Protein AF-A0A529R6E5-F1 (afdb_monomer)

Foldseek 3Di:
DVVVVVVCCVPPVPDDDDDPPDDDADDPPQFKDQDDDDPCDYCNVPCVVVRMDTDD

Mean predicted aligned error: 5.38 Å

Solvent-accessible surface area (backbone atoms only — not comparable to full-atom values): 3803 Å² total; per-residue (Å²): 105,76,65,58,53,51,49,47,43,72,76,70,60,69,88,82,80,88,72,90,85,74,77,84,77,88,75,61,76,84,51,43,42,70,81,56,93,40,96,87,34,57,53,42,57,69,41,43,82,81,60,39,46,76,58,131

Structure (mmCIF, N/CA/C/O backbone):
data_AF-A0A529R6E5-F1
#
_entry.id   AF-A0A529R6E5-F1
#
loop_
_atom_site.group_PDB
_atom_site.id
_atom_site.type_symbol
_atom_site.label_atom_id
_atom_site.label_alt_id
_atom_site.label_comp_id
_atom_site.label_asym_id
_atom_site.label_entity_id
_atom_site.label_seq_id
_atom_site.pdbx_PDB_ins_code
_atom_site.Cartn_x
_atom_site.Cartn_y
_atom_site.Cartn_z
_atom_site.occupancy
_atom_site.B_iso_or_equiv
_atom_site.auth_seq_id
_atom_site.auth_comp_id
_atom_site.auth_asym_id
_atom_site.auth_atom_id
_atom_site.pdbx_PDB_model_num
ATOM 1 N N . ILE A 1 1 ? -1.286 -0.369 -27.490 1.00 93.38 1 ILE A N 1
ATOM 2 C CA . ILE A 1 1 ? -0.741 0.823 -26.791 1.00 93.38 1 ILE A CA 1
ATOM 3 C C . ILE A 1 1 ? 0.034 0.432 -25.531 1.00 93.38 1 ILE A C 1
ATOM 5 O O . ILE A 1 1 ? 1.246 0.350 -25.632 1.00 93.38 1 ILE A O 1
ATOM 9 N N . TYR A 1 2 ? -0.592 0.120 -24.380 1.00 96.25 2 TYR A N 1
ATOM 10 C CA . TYR A 1 2 ? 0.167 -0.191 -23.145 1.00 96.25 2 TYR A CA 1
ATOM 11 C C . TYR A 1 2 ? 1.137 -1.370 -23.289 1.00 96.25 2 TYR A C 1
ATOM 13 O O . TYR A 1 2 ? 2.243 -1.326 -22.760 1.00 96.25 2 TYR A O 1
ATOM 21 N N . ARG A 1 3 ? 0.754 -2.405 -24.051 1.00 95.88 3 ARG A N 1
ATOM 22 C CA . ARG A 1 3 ? 1.655 -3.516 -24.376 1.00 95.88 3 ARG A CA 1
ATOM 23 C C . ARG A 1 3 ? 2.863 -3.045 -25.181 1.00 95.88 3 ARG A C 1
ATOM 25 O O . ARG A 1 3 ? 3.978 -3.372 -24.811 1.00 95.88 3 ARG A O 1
ATOM 32 N N . ASP A 1 4 ? 2.645 -2.282 -26.242 1.00 96.75 4 ASP A N 1
ATOM 33 C CA . ASP A 1 4 ? 3.713 -1.825 -27.139 1.00 96.75 4 ASP A CA 1
ATOM 34 C C . ASP A 1 4 ? 4.706 -0.924 -26.396 1.00 96.75 4 ASP A C 1
ATOM 36 O O . ASP A 1 4 ? 5.914 -1.097 -26.514 1.00 96.75 4 ASP A O 1
ATOM 40 N N . MET A 1 5 ? 4.199 -0.041 -25.531 1.00 95.38 5 MET A N 1
ATOM 41 C CA . MET A 1 5 ? 5.026 0.792 -24.652 1.00 95.38 5 MET A CA 1
ATOM 42 C C . MET A 1 5 ? 5.824 -0.043 -23.641 1.00 95.38 5 MET A C 1
ATOM 44 O O . MET A 1 5 ? 6.996 0.239 -23.404 1.00 95.38 5 MET A O 1
ATOM 48 N N . ALA A 1 6 ? 5.225 -1.093 -23.069 1.00 93.81 6 ALA A N 1
ATOM 49 C CA . ALA A 1 6 ? 5.934 -2.003 -22.171 1.00 93.81 6 ALA A CA 1
ATOM 50 C C . ALA A 1 6 ? 7.048 -2.781 -22.894 1.00 93.81 6 ALA A C 1
ATOM 52 O O . ALA A 1 6 ? 8.113 -2.999 -22.320 1.00 93.81 6 ALA A O 1
ATOM 53 N N . MET A 1 7 ? 6.823 -3.172 -24.154 1.00 95.12 7 MET A N 1
ATOM 54 C CA . MET A 1 7 ? 7.842 -3.824 -24.984 1.00 95.12 7 MET A CA 1
ATOM 55 C C . MET A 1 7 ? 8.997 -2.865 -25.297 1.00 95.12 7 MET A C 1
ATOM 57 O O . MET A 1 7 ? 10.145 -3.242 -25.100 1.00 95.12 7 MET A O 1
ATOM 61 N N . LEU A 1 8 ? 8.703 -1.612 -25.666 1.00 95.06 8 LEU A N 1
ATOM 62 C CA . LEU A 1 8 ? 9.718 -0.574 -25.879 1.00 95.06 8 LEU A CA 1
ATOM 63 C C . LEU A 1 8 ? 10.570 -0.342 -24.618 1.00 95.06 8 LEU A C 1
ATOM 65 O O . LEU A 1 8 ? 11.791 -0.336 -24.695 1.00 95.06 8 LEU A O 1
ATOM 69 N N . MET A 1 9 ? 9.954 -0.207 -23.436 1.00 92.12 9 MET A N 1
ATOM 70 C CA . MET A 1 9 ? 10.702 -0.043 -22.178 1.00 92.12 9 MET A CA 1
ATOM 71 C C . MET A 1 9 ? 11.574 -1.258 -21.841 1.00 92.12 9 MET A C 1
ATOM 73 O O . MET A 1 9 ? 12.676 -1.085 -21.327 1.00 92.12 9 MET A O 1
ATOM 77 N N . ARG A 1 10 ? 11.093 -2.478 -22.117 1.00 91.38 10 ARG A N 1
ATOM 78 C CA . ARG A 1 10 ? 11.859 -3.714 -21.903 1.00 91.38 10 ARG A CA 1
ATOM 79 C C . ARG A 1 10 ? 13.064 -3.800 -22.842 1.00 91.38 10 ARG A C 1
ATOM 81 O O . ARG A 1 10 ? 14.124 -4.240 -22.409 1.00 91.38 10 ARG A O 1
ATOM 88 N N . ASP A 1 11 ? 12.871 -3.426 -24.105 1.00 94.56 11 ASP A N 1
ATOM 89 C CA . ASP A 1 11 ? 13.856 -3.635 -25.169 1.00 94.56 11 ASP A CA 1
ATOM 90 C C . ASP A 1 11 ? 14.861 -2.474 -25.273 1.00 94.56 11 ASP A C 1
ATOM 92 O O . ASP A 1 11 ? 16.031 -2.705 -25.570 1.00 94.56 11 ASP A O 1
ATOM 96 N N . GLU A 1 12 ? 14.435 -1.240 -24.978 1.00 95.69 12 GLU A N 1
ATOM 97 C CA . GLU A 1 12 ? 15.209 -0.010 -25.226 1.00 95.69 12 GLU A CA 1
ATOM 98 C C . GLU A 1 12 ? 15.326 0.923 -24.001 1.00 95.69 12 GLU A C 1
ATOM 100 O O . GLU A 1 12 ? 16.091 1.886 -24.028 1.00 95.69 12 GLU A O 1
ATOM 105 N N . GLY A 1 13 ? 14.600 0.666 -22.906 1.00 90.69 13 GLY A N 1
ATOM 106 C CA . GLY A 1 13 ? 14.461 1.596 -21.772 1.00 90.69 13 GLY A CA 1
ATOM 107 C C . GLY A 1 13 ? 15.643 1.677 -20.794 1.00 90.69 13 GLY A C 1
ATOM 108 O O . GLY A 1 13 ? 15.586 2.451 -19.839 1.00 90.69 13 GLY A O 1
ATOM 109 N N . GLY A 1 14 ? 16.711 0.902 -21.004 1.00 89.38 14 GLY A N 1
ATOM 110 C CA . GLY A 1 14 ? 17.870 0.849 -20.106 1.00 89.38 14 GLY A CA 1
ATOM 111 C C . GLY A 1 14 ? 17.661 -0.054 -18.881 1.00 89.38 14 GLY A C 1
ATOM 112 O O . GLY A 1 14 ? 16.942 -1.050 -18.937 1.00 89.38 14 GLY A O 1
ATOM 113 N N . LEU A 1 15 ? 18.340 0.246 -17.768 1.00 86.00 15 LEU A N 1
ATOM 114 C CA . LEU A 1 15 ? 18.296 -0.587 -16.562 1.00 86.00 15 LEU A CA 1
ATOM 115 C C . LEU A 1 15 ? 17.016 -0.334 -15.754 1.00 86.00 15 LEU A C 1
ATOM 117 O O . LEU A 1 15 ? 16.855 0.719 -15.140 1.00 86.00 15 LEU A O 1
ATOM 121 N N . ILE A 1 16 ? 16.161 -1.351 -15.665 1.00 83.81 16 ILE A N 1
ATOM 122 C CA . ILE A 1 16 ? 15.088 -1.418 -14.670 1.00 83.81 16 ILE A CA 1
ATOM 123 C C . ILE A 1 16 ? 15.641 -2.134 -13.435 1.00 83.81 16 ILE A C 1
ATOM 125 O O . ILE A 1 16 ? 15.977 -3.315 -13.502 1.00 83.81 16 ILE A O 1
ATOM 129 N N . VAL A 1 17 ? 15.722 -1.430 -12.303 1.00 85.38 17 VAL A N 1
ATOM 130 C CA . VAL A 1 17 ? 16.042 -2.029 -10.997 1.00 85.38 17 VAL A CA 1
ATOM 131 C C . VAL A 1 17 ? 14.741 -2.179 -10.211 1.00 85.38 17 VAL A C 1
ATOM 133 O O . VAL A 1 17 ? 14.294 -1.210 -9.596 1.00 85.38 17 VAL A O 1
ATOM 136 N N . PRO A 1 18 ? 14.081 -3.350 -10.248 1.00 81.69 18 PRO A N 1
ATOM 137 C CA . PRO A 1 18 ? 12.893 -3.557 -9.443 1.00 81.69 18 PRO A CA 1
ATOM 138 C C . PRO A 1 18 ? 13.293 -3.608 -7.968 1.00 81.69 18 PRO A C 1
ATOM 140 O O . PRO A 1 18 ? 14.109 -4.432 -7.555 1.00 81.69 18 PRO A O 1
ATOM 143 N N . PHE A 1 19 ? 12.685 -2.738 -7.172 1.00 79.50 19 PHE A N 1
ATOM 144 C CA . PHE A 1 19 ? 12.707 -2.842 -5.722 1.00 79.50 19 PHE A CA 1
ATOM 145 C C . PHE A 1 19 ? 11.405 -3.475 -5.256 1.00 79.50 19 PHE A C 1
ATOM 147 O O . PHE A 1 19 ? 10.340 -3.262 -5.838 1.00 79.50 19 PHE A O 1
ATOM 154 N N . PHE A 1 20 ? 11.490 -4.242 -4.179 1.00 78.81 20 PHE A N 1
ATOM 155 C CA . PHE A 1 20 ? 10.312 -4.717 -3.478 1.00 78.81 20 PHE A CA 1
ATOM 156 C C . PHE A 1 20 ? 9.705 -3.556 -2.690 1.00 78.81 20 PHE A C 1
ATOM 158 O O . PHE A 1 20 ? 10.122 -3.278 -1.570 1.00 78.81 20 PHE A O 1
ATOM 165 N N . ASN A 1 21 ? 8.740 -2.862 -3.293 1.00 77.56 21 ASN A N 1
ATOM 166 C CA . ASN A 1 21 ? 7.999 -1.780 -2.650 1.00 77.56 21 ASN A CA 1
ATOM 167 C C . ASN A 1 21 ? 6.755 -2.321 -1.929 1.00 77.56 21 ASN A C 1
ATOM 169 O O . ASN A 1 21 ? 5.625 -1.920 -2.206 1.00 77.56 21 ASN A O 1
ATOM 173 N N . GLN A 1 22 ? 6.955 -3.309 -1.055 1.00 82.06 22 GLN A N 1
ATOM 174 C CA . GLN A 1 22 ? 5.872 -3.852 -0.244 1.00 82.06 22 GLN A CA 1
ATOM 175 C C . GLN A 1 22 ? 5.788 -3.090 1.070 1.00 82.06 22 GLN A C 1
ATOM 177 O O . GLN A 1 22 ? 6.682 -3.182 1.908 1.00 82.06 22 GLN A O 1
ATOM 182 N N . PHE A 1 23 ? 4.672 -2.399 1.265 1.00 83.62 23 PHE A N 1
ATOM 183 C CA . PHE A 1 23 ? 4.334 -1.788 2.540 1.00 83.62 23 PHE A CA 1
ATOM 184 C C . PHE A 1 23 ? 3.742 -2.838 3.482 1.00 83.62 23 PHE A C 1
ATOM 186 O O . PHE A 1 23 ? 2.892 -3.650 3.092 1.00 83.62 23 PHE A O 1
ATOM 193 N N . VAL A 1 24 ? 4.222 -2.837 4.724 1.00 86.75 24 VAL A N 1
ATOM 194 C CA . VAL A 1 24 ? 3.687 -3.670 5.800 1.00 86.75 24 VAL A CA 1
ATOM 195 C C . VAL A 1 24 ? 3.011 -2.755 6.800 1.00 86.75 24 VAL A C 1
ATOM 197 O O . VAL A 1 24 ? 3.661 -2.062 7.576 1.00 86.75 24 VAL A O 1
ATOM 200 N N . ASP A 1 25 ? 1.690 -2.805 6.787 1.00 90.38 25 ASP A N 1
ATOM 201 C CA . ASP A 1 25 ? 0.856 -2.046 7.697 1.00 90.38 25 ASP A CA 1
ATOM 202 C C . ASP A 1 25 ? 0.575 -2.843 8.973 1.00 90.38 25 ASP A C 1
ATOM 204 O O . ASP A 1 25 ? 0.131 -3.995 8.921 1.00 90.38 25 ASP A O 1
ATOM 208 N N . ALA A 1 26 ? 0.786 -2.217 10.130 1.00 90.31 26 ALA A N 1
ATOM 209 C CA . ALA A 1 26 ? 0.418 -2.778 11.424 1.00 90.31 26 ALA A CA 1
ATOM 210 C C . ALA A 1 26 ? -0.832 -2.076 11.970 1.00 90.31 26 ALA A C 1
ATOM 212 O O . ALA A 1 26 ? -0.813 -0.885 12.267 1.00 90.31 26 ALA A O 1
ATOM 213 N N . ALA A 1 27 ? -1.910 -2.838 12.154 1.00 89.31 27 ALA A N 1
ATOM 214 C CA . ALA A 1 27 ? -3.178 -2.360 12.696 1.00 89.31 27 ALA A CA 1
ATOM 215 C C . ALA A 1 27 ? -3.593 -3.216 13.900 1.00 89.31 27 ALA A C 1
ATOM 217 O O . ALA A 1 27 ? -3.593 -4.447 13.836 1.00 89.31 27 ALA A O 1
ATOM 218 N N . ASN A 1 28 ? -3.977 -2.580 15.011 1.00 91.31 28 ASN A N 1
ATOM 219 C CA . ASN A 1 28 ? -4.507 -3.307 16.164 1.00 91.31 28 ASN A CA 1
ATOM 220 C C . ASN A 1 28 ? -5.982 -3.665 15.940 1.00 91.31 28 AS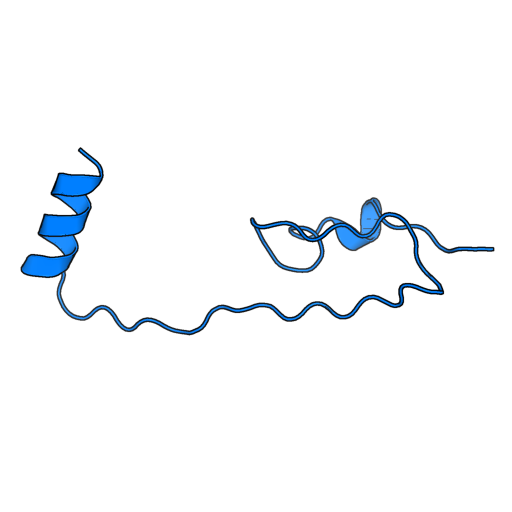N A C 1
ATOM 222 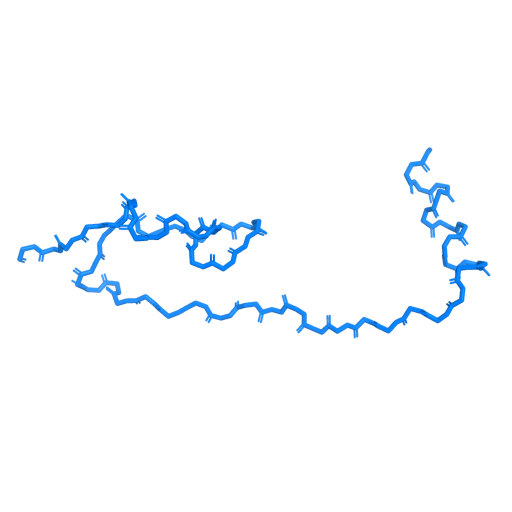O O . ASN A 1 28 ? -6.877 -2.948 16.384 1.00 91.31 28 ASN A O 1
ATOM 226 N N . THR A 1 29 ? -6.229 -4.813 15.315 1.00 87.69 29 THR A N 1
ATOM 227 C CA . THR A 1 29 ? -7.575 -5.295 14.948 1.00 87.69 29 THR A CA 1
ATOM 228 C C . THR A 1 29 ? -8.526 -5.526 16.128 1.00 87.69 29 THR A C 1
ATOM 230 O O . THR A 1 29 ? -9.711 -5.755 15.915 1.00 87.69 29 THR A O 1
ATOM 233 N N . LYS A 1 30 ? -8.039 -5.471 17.377 1.00 92.88 30 LYS A N 1
ATOM 234 C CA . LYS A 1 30 ? -8.884 -5.545 18.581 1.00 92.88 30 LYS A CA 1
ATOM 235 C C . LYS A 1 30 ? -9.313 -4.169 19.089 1.00 92.88 30 LYS A C 1
ATOM 237 O O . LYS A 1 30 ? -10.359 -4.061 19.720 1.00 92.88 30 LYS A O 1
ATOM 242 N N . LYS A 1 31 ? -8.508 -3.130 18.849 1.00 94.19 31 LYS A N 1
ATOM 243 C CA . LYS A 1 31 ? -8.739 -1.775 19.379 1.00 94.19 31 LYS A CA 1
ATOM 244 C C . LYS A 1 31 ? -9.318 -0.810 18.355 1.00 94.19 31 LYS A C 1
ATOM 246 O O . LYS A 1 31 ? -9.930 0.170 18.765 1.00 94.19 31 LYS A O 1
ATOM 251 N N . ILE A 1 32 ? -9.106 -1.066 17.067 1.00 94.44 32 ILE A N 1
ATOM 252 C CA . ILE A 1 32 ? -9.616 -0.226 15.986 1.00 94.44 32 ILE A CA 1
ATOM 253 C C . ILE A 1 32 ? -10.549 -1.008 15.068 1.00 94.44 32 ILE A C 1
ATOM 255 O O . ILE A 1 32 ? -10.359 -2.205 14.845 1.00 94.44 32 ILE A O 1
ATOM 259 N N . SER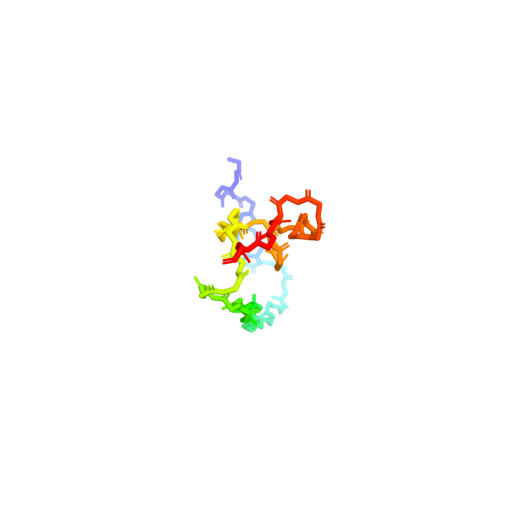 A 1 33 ? -11.530 -0.298 14.528 1.00 95.00 33 SER A N 1
ATOM 260 C CA . SER A 1 33 ? -12.418 -0.738 13.453 1.00 95.00 33 SER A CA 1
ATOM 261 C C . SER A 1 33 ? -12.322 0.232 12.273 1.00 95.00 33 SER A C 1
ATOM 263 O O . SER A 1 33 ? -11.761 1.318 12.407 1.00 95.00 33 SER A O 1
ATOM 265 N N . GLY A 1 34 ? -12.837 -0.174 11.110 1.00 93.50 34 GLY A N 1
ATOM 266 C CA . GLY A 1 34 ? -12.812 0.638 9.884 1.00 93.50 34 GLY A CA 1
ATOM 267 C C . GLY A 1 34 ? -11.576 0.436 9.007 1.00 93.50 34 GLY A C 1
ATOM 268 O O . GLY A 1 34 ? -11.584 0.839 7.851 1.00 93.50 34 GLY A O 1
ATOM 269 N N . TYR A 1 35 ? -10.543 -0.251 9.506 1.00 94.50 35 TYR A N 1
ATOM 270 C CA . TYR A 1 35 ? -9.328 -0.498 8.734 1.00 94.50 35 TYR A CA 1
ATOM 271 C C . TYR A 1 35 ? -9.574 -1.429 7.536 1.00 94.50 35 TYR A C 1
ATOM 273 O O . TYR A 1 35 ? -9.981 -2.581 7.716 1.00 94.50 35 TYR A O 1
ATOM 281 N N . ALA A 1 36 ? -9.245 -0.966 6.327 1.00 92.94 36 ALA A N 1
ATOM 282 C CA . ALA A 1 36 ? -9.312 -1.754 5.098 1.00 92.94 36 ALA A CA 1
ATOM 283 C C . ALA A 1 36 ? -8.056 -1.551 4.240 1.00 92.94 36 ALA A C 1
ATOM 285 O O . ALA A 1 36 ? -7.691 -0.431 3.899 1.00 92.94 36 ALA A O 1
ATOM 286 N N . LYS A 1 37 ? -7.389 -2.647 3.858 1.00 91.38 37 LYS A N 1
ATOM 287 C CA . LYS A 1 37 ? -6.168 -2.571 3.045 1.00 91.38 37 LYS A CA 1
ATOM 288 C C . LYS A 1 37 ? -6.468 -1.927 1.686 1.00 91.38 37 LYS A C 1
ATOM 290 O O . LYS A 1 37 ? -7.325 -2.421 0.956 1.00 91.38 37 LYS A O 1
ATOM 295 N N . ASN A 1 38 ? -5.721 -0.882 1.337 1.00 90.56 38 ASN A N 1
ATOM 296 C CA . ASN A 1 38 ? -5.860 -0.168 0.071 1.00 90.56 38 ASN A CA 1
ATOM 297 C C . ASN A 1 38 ? -4.715 -0.565 -0.887 1.00 90.56 38 ASN A C 1
ATOM 299 O O . ASN A 1 38 ? -3.559 -0.566 -0.468 1.00 90.56 38 ASN A O 1
ATOM 303 N N . PRO A 1 39 ? -4.993 -0.945 -2.151 1.00 89.50 39 PRO A N 1
ATOM 304 C CA . PRO A 1 39 ? -3.943 -1.256 -3.124 1.00 89.50 39 PRO A CA 1
ATOM 305 C C . PRO A 1 39 ? -3.130 -0.034 -3.584 1.00 89.50 39 PRO A C 1
ATOM 307 O O . PRO A 1 39 ? -2.059 -0.226 -4.155 1.00 89.50 39 PRO A O 1
ATOM 310 N N 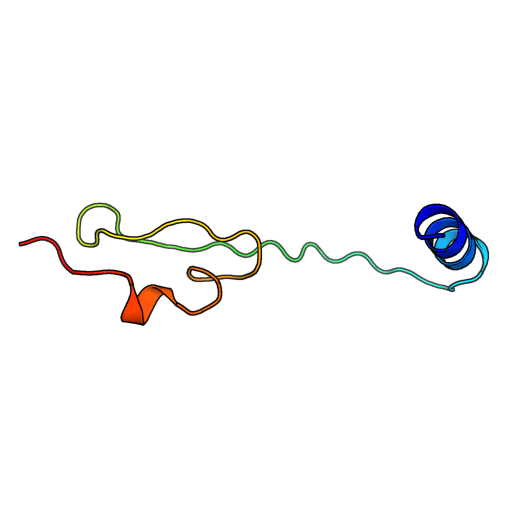. ASN A 1 40 ? -3.620 1.189 -3.359 1.00 90.50 40 ASN A N 1
ATOM 311 C CA . ASN A 1 40 ? -2.973 2.421 -3.814 1.00 90.50 40 ASN A CA 1
ATOM 312 C C . ASN A 1 40 ? -1.794 2.853 -2.927 1.00 90.50 40 ASN A C 1
ATOM 314 O O . ASN A 1 40 ? -0.854 3.458 -3.437 1.00 90.50 40 ASN A O 1
ATOM 318 N N . GLY A 1 41 ? -1.809 2.519 -1.630 1.00 90.56 41 GLY A N 1
ATOM 319 C CA . GLY A 1 41 ? -0.796 2.992 -0.686 1.00 90.56 41 GLY A CA 1
ATOM 320 C C . GLY A 1 41 ? -0.904 2.397 0.720 1.00 90.56 41 GLY A C 1
ATOM 321 O O . GLY A 1 41 ? -1.855 1.683 1.048 1.00 90.56 41 GLY A O 1
ATOM 322 N N . GLU A 1 42 ? 0.094 2.704 1.550 1.00 92.50 42 GLU A N 1
ATOM 323 C CA . GLU A 1 42 ? 0.150 2.318 2.967 1.00 92.50 42 GLU A CA 1
ATOM 324 C C . GLU A 1 42 ? -0.948 2.999 3.795 1.00 92.50 42 GLU A C 1
ATOM 326 O O . GLU A 1 42 ? -1.496 4.029 3.393 1.00 92.50 42 GLU A O 1
ATOM 331 N N . MET A 1 43 ? -1.284 2.431 4.957 1.00 94.06 43 MET A N 1
ATOM 332 C CA . MET A 1 43 ? -2.236 3.034 5.906 1.00 94.06 43 MET A CA 1
ATOM 333 C C . MET A 1 43 ? -3.546 3.515 5.244 1.00 94.06 43 MET A C 1
ATOM 335 O O . MET A 1 43 ? -4.003 4.636 5.470 1.00 94.06 43 MET A O 1
ATOM 339 N N . MET A 1 44 ? -4.158 2.654 4.425 1.00 94.19 44 MET A N 1
ATOM 340 C CA . MET A 1 44 ? -5.369 2.962 3.647 1.00 94.19 44 MET A CA 1
ATOM 341 C C . MET A 1 44 ? -5.182 4.104 2.627 1.00 94.19 44 MET A C 1
ATOM 343 O O . MET A 1 44 ? -6.084 4.917 2.461 1.00 94.19 44 MET A O 1
ATOM 347 N N . ASP A 1 45 ? -4.030 4.173 1.946 1.00 94.56 45 ASP A N 1
ATOM 348 C CA . ASP A 1 45 ? -3.652 5.305 1.071 1.00 94.56 45 ASP A CA 1
ATOM 349 C C . ASP A 1 45 ? -3.561 6.637 1.845 1.00 94.56 45 ASP A C 1
ATOM 351 O O . ASP A 1 45 ? -3.924 7.706 1.364 1.00 94.56 45 ASP A O 1
ATOM 355 N N . GLY A 1 46 ? -3.124 6.553 3.107 1.00 94.50 46 GLY A N 1
ATOM 356 C CA . GLY A 1 46 ? -3.021 7.683 4.036 1.00 94.50 46 GLY A CA 1
ATOM 357 C C . GLY A 1 46 ? -4.307 8.044 4.793 1.00 94.50 46 GLY A C 1
ATOM 358 O O . GLY A 1 46 ? -4.264 8.904 5.675 1.00 94.50 46 GLY A O 1
ATOM 359 N N . TYR A 1 47 ? -5.437 7.386 4.519 1.00 95.62 47 TYR A N 1
ATOM 360 C CA . TYR A 1 47 ? -6.738 7.714 5.124 1.00 95.62 47 TYR A CA 1
ATOM 361 C C . TYR A 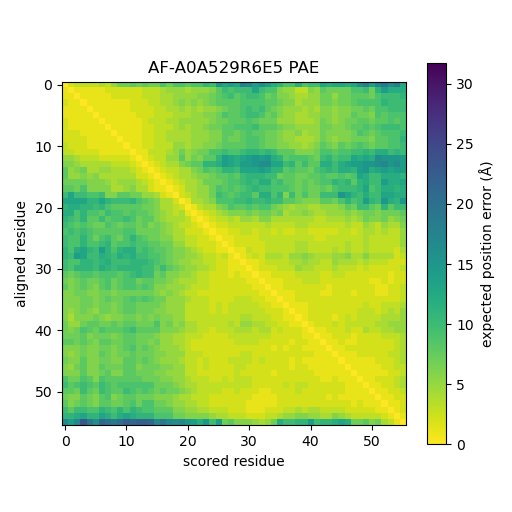1 47 ? -7.033 6.990 6.448 1.00 95.62 47 TYR A C 1
ATOM 363 O O . TYR A 1 47 ? -8.054 7.252 7.085 1.00 95.62 47 TYR A O 1
ATOM 371 N N . ALA A 1 48 ? -6.137 6.126 6.940 1.00 95.06 48 ALA A N 1
ATOM 372 C CA . ALA A 1 48 ? -6.390 5.360 8.165 1.00 95.06 48 ALA A CA 1
ATOM 373 C C . ALA A 1 48 ? -6.777 6.234 9.374 1.00 95.06 48 ALA A C 1
ATOM 375 O O . ALA A 1 48 ? -7.619 5.835 10.173 1.00 95.06 48 ALA A O 1
ATOM 376 N N . LEU A 1 49 ? -6.200 7.435 9.507 1.00 93.19 49 LEU A N 1
ATOM 377 C CA . LEU A 1 49 ? -6.447 8.320 10.653 1.00 93.19 49 LEU A CA 1
ATOM 378 C C . LEU A 1 49 ? -7.804 9.036 10.621 1.00 93.19 49 LEU A C 1
ATOM 380 O O . LEU A 1 49 ? -8.257 9.490 11.669 1.00 93.19 49 LEU A O 1
ATOM 384 N N . CYS A 1 50 ? -8.439 9.162 9.454 1.00 95.25 50 CYS A N 1
ATOM 385 C CA . CYS A 1 50 ? -9.762 9.777 9.334 1.00 95.25 50 CYS A CA 1
ATOM 386 C C . CYS A 1 50 ? -10.889 8.748 9.176 1.00 95.25 50 CYS A C 1
ATOM 388 O O . CYS A 1 50 ? -12.028 9.065 9.512 1.00 95.25 50 CYS A O 1
ATOM 390 N N . GLU A 1 51 ? -10.583 7.534 8.710 1.00 94.75 51 GLU A N 1
ATOM 391 C CA . GLU A 1 51 ? -11.587 6.488 8.476 1.00 94.75 51 GLU A CA 1
ATOM 392 C C . GLU A 1 51 ? -11.672 5.437 9.590 1.00 94.75 51 GLU A C 1
ATOM 394 O O . GLU A 1 51 ? -12.721 4.815 9.755 1.00 94.75 51 GLU A O 1
ATOM 399 N N . CYS A 1 52 ? -10.614 5.229 10.383 1.00 95.69 52 CYS A N 1
ATOM 400 C CA . CYS A 1 52 ? -10.660 4.290 11.506 1.00 95.69 52 CYS A CA 1
ATOM 401 C C . CYS A 1 52 ? -11.233 4.931 12.777 1.00 95.69 52 CYS A C 1
ATOM 403 O O . CYS A 1 52 ? -11.032 6.113 13.055 1.00 95.69 52 CYS A O 1
ATOM 405 N N . TRP A 1 53 ? -11.871 4.114 13.615 1.00 95.38 53 TRP A N 1
ATOM 406 C CA . TRP A 1 53 ? -12.359 4.521 14.937 1.00 95.38 53 TRP A CA 1
ATOM 407 C C . TRP A 1 53 ? -11.976 3.510 16.019 1.00 95.38 53 TRP A C 1
ATOM 409 O O . TRP A 1 53 ? -11.663 2.352 15.734 1.00 95.38 53 TRP A O 1
ATOM 419 N N . LEU A 1 54 ? -11.986 3.960 17.277 1.00 94.69 54 LEU A N 1
ATOM 420 C CA . LEU A 1 54 ? -11.712 3.110 18.434 1.00 94.69 54 LEU A CA 1
ATOM 421 C C . LEU A 1 54 ? -12.938 2.273 18.799 1.00 94.69 54 LEU A C 1
ATOM 423 O O . LEU A 1 54 ? -14.068 2.762 18.801 1.00 94.69 54 LEU A O 1
ATOM 427 N N . ASN A 1 55 ? -12.690 1.019 19.160 1.00 91.00 55 ASN A N 1
ATOM 428 C CA . ASN A 1 55 ? -13.688 0.170 19.796 1.00 91.00 55 ASN A CA 1
ATOM 429 C C . ASN A 1 55 ? -13.831 0.577 21.272 1.00 91.00 55 ASN A C 1
ATOM 431 O O . ASN A 1 55 ? -12.829 0.918 21.906 1.00 91.00 55 ASN A O 1
ATOM 435 N N . ALA A 1 56 ? -15.066 0.558 21.784 1.00 82.62 56 ALA A N 1
ATOM 436 C CA . ALA A 1 56 ? -15.381 0.836 23.189 1.00 82.62 56 ALA A CA 1
ATOM 437 C C . ALA A 1 56 ? -14.854 -0.254 24.135 1.00 82.62 56 ALA A C 1
ATOM 439 O O . ALA A 1 56 ? -14.828 -1.438 23.719 1.00 82.62 56 ALA A O 1
#

Sequence (56 aa):
IYRDMAMLMRDEGGLIVPFFNQFVDAANTKKISGYAKNPNGEMMDGYALCECWLNA

Radius of gyration: 18.29 Å; Cα contacts (8 Å, |Δi|>4): 38; chains: 1; bounding box: 34×15×50 Å

Secondary structure (DSSP, 8-state):
-HHHHHHHHHHHS---------------TTTEE-----SSSHHHHTTHHHH-EE--

pLDDT: mean 91.12, std 4.87, range [77.56, 96.75]

=== Feature glossary ===
A reading guide for the features in this record.

Start from the sequence.

  · This is the polypeptide sequence — one letter per residue, N-terminus first. Length ranges from a few dozen residues for small domains to over a thousand for large multi-domain proteins.

Fold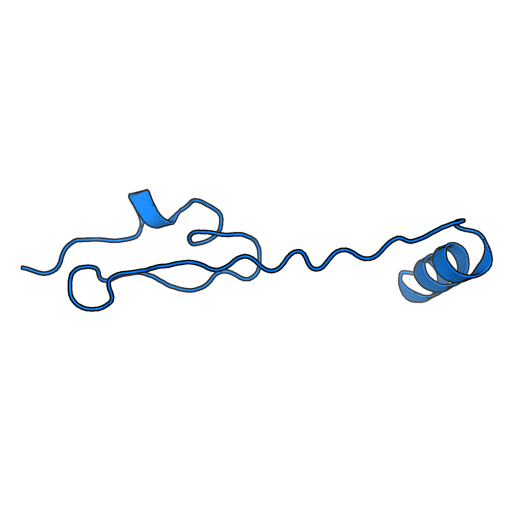 it, and you get atomic coordinates and the backbone conformation that goes with them.

  · Structure coordinates are given as an mmCIF _atom_site loop: one row per atom with element, residue name, chain id, sequence number, and x/y/z position in Å. Only the four main-chain atoms per residue are included here; side chains are omitted to keep the record compact.

  · Backbone dihedral angles. Every residue except chain termini has a φ (preceding-C → N → Cα → C) and a ψ (N → Cα → C → next-N). They are reported in degrees following the IUPAC sign convention. Secondary s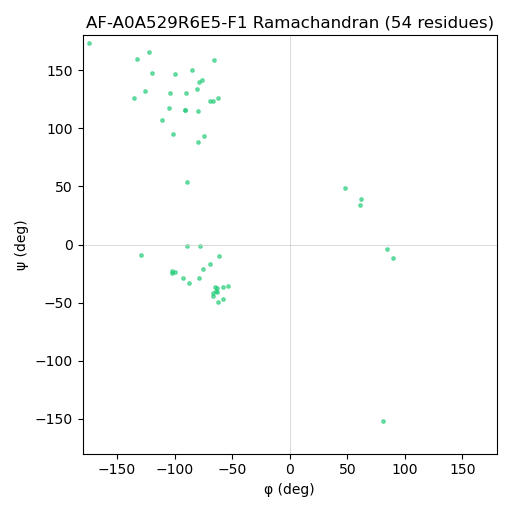tructure is essentially a statement about which (φ, ψ) basin each residue occupies.

  · The SS8 string is DSSP's per-residue secondary-structure call. α-helix (H) means an i→i+4 H-bond ladder; β-strand (E) means the residue participates in a β-sheet; 3₁₀ (G) and π (I) are tighter and wider helices; T/S are turns/bends; '-' is loop.

  · SS3 is a coarse helix/strand/coil call (letters a/b/c) made by the P-SEA algorithm from in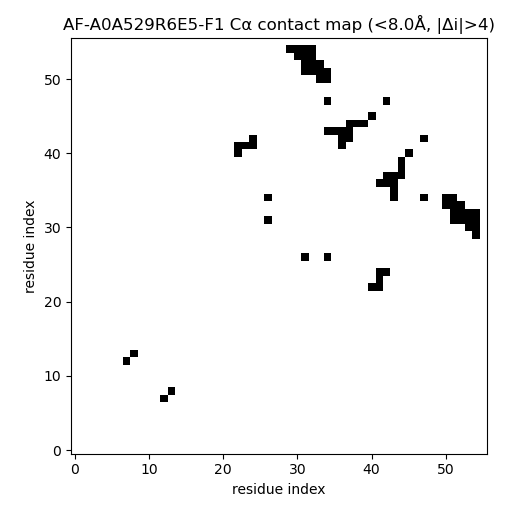ter-Cα distances and dihedrals. It is less detailed than DSSP but needs only Cα positions.

Summarize the fold with a handful of shape descriptors and a per-residue structural alphabet.

  · Radius of gyration (Rg) is the root-mean-square distance of Cα atoms from their centroid — a single number for overall size and compactness. A globular domain of N residues has Rg ≈ 2.2·N^0.38 Å; an extended or disordered chain has a much larger Rg. The Cα contact count is the number of residue pairs whose Cα atoms are within 8 Å and are more than four positions apart in sequence — a standard proxy for tertiary packing density. The bounding box is the smallest axis-aligned box enclosing all Cα atoms.

  · The Foldseek 3Di string encodes local tertiary geometry as a 20-letter alphabet — one character per residue — derived from the relative positions of nearby Cα atoms. Unlike the amino-acid sequence, 3Di is a direct function of the 3D structure, so two proteins with the same fold have similar 3Di strings even at low sequence identity.

  · Solvent-accessible surface area (SASA) is the area in Å² traced out by the centre of a 1.4 Å probe sphere (a water molecule) rolled over the protein's van der Waals surface (Shrake–Rupley / Lee–Richards construction). Buried residues have near-zero SASA; fully exposed residues can exceed 200 Å². The total SASA scales roughly with the number of surface residues.

Ask how reliable the model is.

  · pLDDT (predicted Local Distance Difference Test) is AlphaFold's per-residue confidence score, ranging from 0 to 100. Values above 90 indicate high confidence (typically well-packed cores); 70–90 is confident; 50–70 low confidence; below 50 usually means the region is disordered or the prediction is unreliable there. AlphaFold stores pLDDT in the mmCIF B-factor column.

  · B-factor (Debye–Waller factor) reflects atomic displacement in the c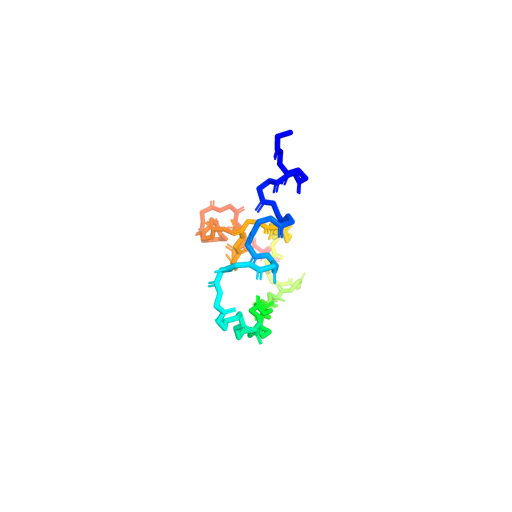rystal lattice. It is an experimental observable (units Å²), not a prediction; low values mean the atom is pinned down, high values mean it moves or is heterogeneous across the crystal.

  · Predicted Aligned Error (PAE) is an AlphaFold confidence matrix: entry (i, j) is the expected error in the position of residue j, in ångströms, when the prediction is superimposed on the true structure at residue i. Low PAE within a block of residues means that block is internally rigid and well-predicted; high PAE between two blocks means their relative placement is uncertain even if each block individually is confident.

Place it in context: what it resembles, what it is annotated as, and how it looks.

  · Nearest PDB neighbors are the top structural matches found by Foldseek when searching this structure against the entire Protein Data Bank. Each hit reports a TM-score (0 to 1; >0.5 almost always implies the same fold) and an E-value. These are *structural* homologs — they may share no detectable sequence similarity.

  · Functional annotations link the protein to curated databases. InterPro entries identify conserved domains and families by matching the sequence against member-database signatures (Pfam, PROSITE, CDD, …). Gene Ontology (GO) terms describe molecular function, biological process, and cellular component in a controlled vocabulary. CATH places the structure in a hierarchical fold classification (Class/Architecture/Topology/Homologous-superfamily). The organism is the source species.

  · Three diagnostic plots accompany the record. The Cα contact map visualizes the tertiary structure as a 2D adjacency matrix (8 Å cutoff, sequence-local contacts suppressed). The Ramachandran plot shows the distribution of backbone (φ, ψ) torsions, with points in the α and β basins reflecting secondary structure content. The PAE plot shows AlphaFold's inter-residue confidence as a color matrix.

  · Six rendered views show the 3D structure from the faces of a cube — i.e. along ±x, ±y, ±z. Rendering representation is drawn randomly per protein from cartoon (secondary-structure ribbons), sticks (backbone bonds), or molecular surface; coloring is either N→C rainbow (blue at the N-terminus through red at the C-terminus) or one color per chain.